Protein AF-X1A7Z3-F1 (afdb_monomer_lite)

InterPro domains:
  IPR027417 P-loop containing nucleoside triphosphate hydrolase [G3DSA:3.40.50.300] (78-144)
  IPR027417 P-loo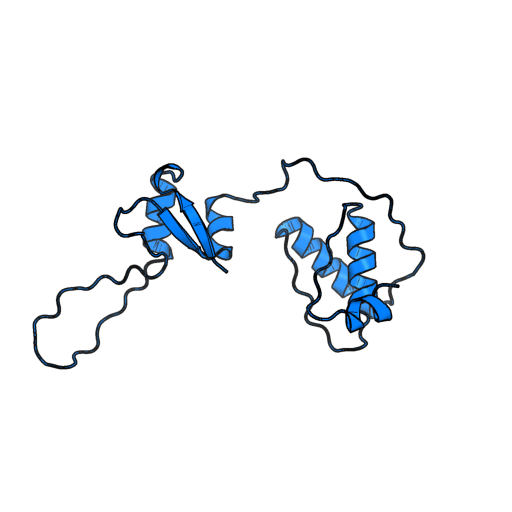p containing nucleoside triphosphate hydrolase [SSF52540] (81-143)

Foldseek 3Di:
DWDKDFPVVADPVLVVCLQPVQFDQDDDDDDDDDDDDRPRPSPQWDADPVNGITIHPPVVVCVRVNDDDPPDDFAFAQDDDPDDDDPVLVVVLVVQVVCCVVPVDDDDPDDPPPCPLSSVSVNCNVVRTDDDDDDPDPVCCVVRVD

Secondary structure (DSSP, 8-state):
-EEEEEGGGS-HHHHHHHHHHS----PPP--SSS--------TT-PBPTTS-EEEEEHHHHHHHH---STTS---B------S---HHHHHHHHHHHHHHHHHS-------TTS-HHHHHHHHHHHHTB------S-HHHHHHH--

Sequence (146 aa):
MAVRIKVKSLTEDNKTDIFEKLRDISKKGAFNGGEGKEIVLINGYTTNDSGSQVYIPLSFCKTLLGKSNDKLDHASALTEFNGNLLKRQESIVEQALEHLNNERTAVLNLRPGFGKTIMSIYISSIYKLLTLVIVHDSTLLNNGMI

pLDDT: mean 76.54, std 16.97, range [39.0, 96.5]

Radius of gyration: 22.11 Å; chains: 1; bounding box: 59×37×48 Å

Organism: NCBI:txid412755

Structure (mmCIF, N/CA/C/O backbone):
data_AF-X1A7Z3-F1
#
_entry.id   AF-X1A7Z3-F1
#
loop_
_atom_site.group_PDB
_atom_site.id
_atom_site.type_symbol
_atom_site.label_atom_id
_atom_site.label_alt_id
_atom_site.label_comp_id
_atom_site.label_asym_id
_atom_site.label_entity_id
_atom_site.label_seq_id
_atom_site.pdbx_PDB_ins_code
_atom_site.Cartn_x
_atom_site.Cartn_y
_atom_site.Cartn_z
_atom_site.occupancy
_atom_site.B_iso_or_equiv
_atom_site.auth_seq_id
_atom_site.auth_comp_id
_atom_site.auth_asym_id
_atom_site.auth_atom_id
_atom_site.pdbx_PDB_model_num
ATOM 1 N N . MET A 1 1 ? 9.294 -11.288 -7.238 1.00 60.62 1 MET A N 1
ATOM 2 C CA . MET A 1 1 ? 8.134 -11.066 -8.131 1.00 60.62 1 MET A CA 1
ATOM 3 C C . MET A 1 1 ? 8.651 -10.460 -9.431 1.00 60.62 1 MET A C 1
ATOM 5 O O . MET A 1 1 ? 9.388 -9.481 -9.361 1.00 60.62 1 MET A O 1
ATOM 9 N N . ALA A 1 2 ? 8.349 -11.066 -10.581 1.00 68.00 2 ALA A N 1
ATOM 10 C CA . ALA A 1 2 ? 8.837 -10.630 -11.893 1.00 68.00 2 ALA A CA 1
ATOM 11 C C . ALA A 1 2 ? 7.663 -10.424 -12.860 1.00 68.00 2 ALA A C 1
ATOM 13 O O . ALA A 1 2 ? 6.639 -11.097 -12.739 1.00 68.00 2 ALA A O 1
ATOM 14 N N . VAL A 1 3 ? 7.813 -9.493 -13.799 1.00 74.94 3 VAL A N 1
ATOM 15 C CA . VAL A 1 3 ? 6.810 -9.139 -14.809 1.00 74.94 3 VAL A CA 1
ATOM 16 C C . VAL A 1 3 ? 7.281 -9.623 -16.172 1.00 74.94 3 VAL A C 1
ATOM 18 O O . VAL A 1 3 ? 8.435 -9.426 -16.544 1.00 74.94 3 VAL A O 1
ATOM 21 N N . ARG A 1 4 ? 6.372 -10.241 -16.927 1.00 77.06 4 ARG A N 1
ATOM 22 C CA . ARG A 1 4 ? 6.615 -10.703 -18.296 1.00 77.06 4 ARG A CA 1
ATOM 23 C C . ARG A 1 4 ? 6.279 -9.587 -19.282 1.00 77.06 4 ARG A C 1
ATOM 25 O O . ARG A 1 4 ? 5.127 -9.167 -19.362 1.00 77.06 4 ARG A O 1
ATOM 32 N N . ILE A 1 5 ? 7.262 -9.143 -20.057 1.00 76.12 5 ILE A N 1
ATOM 33 C CA . ILE A 1 5 ? 7.124 -8.061 -21.042 1.00 76.12 5 ILE A CA 1
ATOM 34 C C . ILE A 1 5 ? 7.498 -8.591 -22.431 1.00 76.12 5 ILE A C 1
ATOM 36 O O . ILE A 1 5 ? 8.381 -9.439 -22.571 1.00 76.12 5 ILE A O 1
ATOM 40 N N . LYS A 1 6 ? 6.806 -8.128 -23.479 1.00 78.44 6 LYS A N 1
ATOM 41 C CA . LYS A 1 6 ? 7.159 -8.450 -24.871 1.00 78.44 6 LYS A CA 1
ATOM 42 C C . LYS A 1 6 ? 8.343 -7.579 -25.296 1.00 78.44 6 LYS A C 1
ATOM 44 O O . LYS A 1 6 ? 8.268 -6.364 -25.171 1.00 78.44 6 LYS A O 1
ATOM 49 N N . VAL A 1 7 ? 9.390 -8.161 -25.883 1.00 74.88 7 VAL A N 1
ATOM 50 C CA . VAL A 1 7 ? 10.576 -7.389 -26.325 1.00 74.88 7 VAL A CA 1
ATOM 51 C C . VAL A 1 7 ? 10.194 -6.278 -27.316 1.00 74.88 7 VAL A C 1
ATOM 53 O O . VAL A 1 7 ? 10.761 -5.193 -27.290 1.00 74.88 7 VAL A O 1
ATOM 56 N N . LYS A 1 8 ? 9.173 -6.521 -28.148 1.00 76.38 8 LYS A N 1
ATOM 57 C CA . LYS A 1 8 ? 8.655 -5.558 -29.134 1.00 76.38 8 LYS A CA 1
ATOM 58 C C . LYS A 1 8 ? 8.046 -4.288 -28.527 1.00 76.38 8 LYS A C 1
ATOM 60 O O . LYS A 1 8 ? 7.917 -3.308 -29.245 1.00 76.38 8 LYS A O 1
ATOM 65 N N . SER A 1 9 ? 7.623 -4.308 -27.261 1.00 77.00 9 SER A N 1
ATOM 66 C CA . SER A 1 9 ? 7.042 -3.131 -26.599 1.00 77.00 9 SER A CA 1
ATOM 67 C C . SER A 1 9 ? 8.078 -2.283 -25.857 1.00 77.00 9 SER A C 1
ATOM 69 O O . SER A 1 9 ? 7.702 -1.306 -25.219 1.00 77.00 9 SER A O 1
ATOM 71 N N . LEU A 1 10 ? 9.359 -2.666 -25.888 1.00 76.12 10 LEU A N 1
ATOM 72 C CA . LEU A 1 10 ? 10.452 -1.918 -25.271 1.00 76.12 10 LEU A CA 1
ATOM 73 C C . LEU A 1 10 ? 11.125 -1.019 -26.311 1.00 76.12 10 LEU A C 1
ATOM 75 O O . LEU A 1 10 ? 11.386 -1.458 -27.432 1.00 76.12 10 LEU A O 1
ATOM 79 N N . THR A 1 11 ? 11.435 0.215 -25.917 1.00 81.69 11 THR A N 1
ATOM 80 C CA . THR A 1 11 ? 12.303 1.116 -26.688 1.00 81.69 11 THR A CA 1
ATOM 81 C C . THR A 1 11 ? 13.748 0.610 -26.673 1.00 81.69 11 THR A C 1
ATOM 83 O O . THR A 1 11 ? 14.112 -0.211 -25.829 1.00 81.69 11 THR A O 1
ATOM 86 N N . GLU A 1 12 ? 14.584 1.087 -27.598 1.00 76.00 12 GLU A N 1
ATOM 87 C CA . GLU A 1 12 ? 16.009 0.719 -27.617 1.00 76.00 12 GLU A CA 1
ATOM 88 C C . GLU A 1 12 ? 16.734 1.180 -26.344 1.00 76.00 12 GLU A C 1
ATOM 90 O O . GLU A 1 12 ? 17.467 0.393 -25.752 1.00 76.00 12 GLU A O 1
ATOM 95 N N . ASP A 1 13 ? 16.428 2.377 -25.835 1.00 80.25 13 ASP A N 1
ATOM 96 C CA . ASP A 1 13 ? 16.979 2.877 -24.565 1.00 80.25 13 ASP A CA 1
ATOM 97 C C . ASP A 1 13 ? 16.646 1.944 -23.396 1.00 80.25 13 ASP A C 1
ATOM 99 O O . ASP A 1 13 ? 17.516 1.573 -22.611 1.00 80.25 13 ASP A O 1
ATOM 103 N N . ASN A 1 14 ? 15.396 1.478 -23.331 1.00 77.25 14 ASN A N 1
ATOM 104 C CA . ASN A 1 14 ? 14.937 0.543 -22.310 1.00 77.25 14 ASN A CA 1
ATOM 105 C C . ASN A 1 14 ? 15.683 -0.794 -22.383 1.00 77.25 14 ASN A C 1
ATOM 107 O O . ASN A 1 14 ? 15.999 -1.382 -21.349 1.00 77.25 14 ASN A O 1
ATOM 111 N N . LYS A 1 15 ? 15.967 -1.291 -23.593 1.00 75.56 15 LYS A N 1
ATOM 112 C CA . LYS A 1 15 ? 16.732 -2.533 -23.787 1.00 75.56 15 LYS A CA 1
ATOM 113 C C . LYS A 1 15 ? 18.174 -2.374 -23.315 1.00 75.56 15 LYS A C 1
ATOM 115 O O . LYS A 1 15 ? 18.669 -3.272 -22.635 1.00 75.56 15 LYS A O 1
ATOM 120 N N . THR A 1 16 ? 18.809 -1.247 -23.631 1.00 76.44 16 THR A N 1
ATOM 121 C CA . THR A 1 16 ? 20.165 -0.917 -23.171 1.00 76.44 16 THR A CA 1
ATOM 122 C C . THR A 1 16 ? 20.216 -0.837 -21.649 1.00 76.44 16 THR A C 1
ATOM 124 O O . THR A 1 16 ? 21.032 -1.512 -21.030 1.00 76.44 16 THR A O 1
ATOM 127 N N . ASP A 1 17 ? 19.268 -0.132 -21.031 1.00 78.75 17 ASP A N 1
ATOM 128 C CA . ASP A 1 17 ? 19.187 0.011 -19.575 1.00 78.75 17 ASP A CA 1
ATOM 129 C C . ASP A 1 17 ? 18.991 -1.334 -18.860 1.00 78.75 17 ASP A C 1
ATOM 131 O O . ASP A 1 17 ? 19.634 -1.610 -17.844 1.00 78.75 17 ASP A O 1
ATOM 135 N N . ILE A 1 18 ? 18.121 -2.198 -19.398 1.00 76.25 18 ILE A N 1
ATOM 136 C CA . ILE A 1 18 ? 17.939 -3.572 -18.907 1.00 76.25 18 ILE A CA 1
ATOM 137 C C . ILE A 1 18 ? 19.249 -4.350 -19.014 1.00 76.25 18 ILE A C 1
ATOM 139 O O . ILE A 1 18 ? 19.634 -5.036 -18.067 1.00 76.25 18 ILE A O 1
ATOM 143 N N . PHE A 1 19 ? 19.922 -4.256 -20.159 1.00 72.12 19 PHE A N 1
ATOM 144 C CA . PHE A 1 19 ? 21.153 -4.990 -20.407 1.00 72.12 19 PHE A CA 1
ATOM 145 C C . PHE A 1 19 ? 22.301 -4.518 -19.513 1.00 72.12 19 PHE A C 1
ATOM 147 O O . PHE A 1 19 ? 23.065 -5.345 -19.035 1.00 72.12 19 PHE A O 1
ATOM 154 N N . GLU A 1 20 ? 22.431 -3.224 -19.247 1.00 76.19 20 GLU A N 1
ATOM 155 C CA . GLU A 1 20 ? 23.520 -2.703 -18.419 1.00 76.19 20 GLU A CA 1
ATOM 156 C C . GLU A 1 20 ? 23.275 -2.924 -16.926 1.00 76.19 20 GLU A C 1
ATOM 158 O O . GLU A 1 20 ? 24.181 -3.342 -16.205 1.00 76.19 20 GLU A O 1
ATOM 163 N N . LYS A 1 21 ? 22.049 -2.674 -16.451 1.00 75.06 21 LYS A N 1
ATOM 164 C CA . LYS A 1 21 ? 21.746 -2.642 -15.009 1.00 75.06 21 LYS A CA 1
ATOM 165 C C . LYS A 1 21 ? 21.343 -3.996 -14.435 1.00 75.06 21 LYS A C 1
ATOM 167 O O . LYS A 1 21 ? 21.487 -4.201 -13.233 1.00 75.06 21 LYS A O 1
ATOM 172 N N . LEU A 1 22 ? 20.817 -4.907 -15.258 1.00 71.75 22 LEU A N 1
ATOM 173 C CA . LEU A 1 22 ? 20.411 -6.250 -14.822 1.00 71.75 22 LEU A CA 1
ATOM 174 C C . LEU A 1 22 ? 21.347 -7.361 -15.315 1.00 71.75 22 LEU A C 1
ATOM 176 O O . LEU A 1 22 ? 21.025 -8.543 -15.179 1.00 71.75 22 LEU A O 1
ATOM 180 N N . ARG A 1 23 ? 22.500 -7.011 -15.892 1.00 65.44 23 ARG A N 1
ATOM 181 C CA . ARG A 1 23 ? 23.528 -7.994 -16.224 1.00 65.44 23 ARG A CA 1
ATOM 182 C C . ARG A 1 23 ? 24.289 -8.378 -14.968 1.00 65.44 23 ARG A C 1
ATOM 184 O O . ARG A 1 23 ? 25.059 -7.593 -14.427 1.00 65.44 23 ARG A O 1
ATOM 191 N N . ASP A 1 24 ? 24.111 -9.625 -14.562 1.00 57.66 24 ASP A N 1
ATOM 192 C CA . ASP A 1 24 ? 24.996 -10.258 -13.600 1.00 57.66 24 ASP A CA 1
ATOM 193 C C . ASP A 1 24 ? 26.199 -10.844 -14.354 1.00 57.66 24 ASP A C 1
ATOM 195 O O . ASP A 1 24 ? 26.046 -11.666 -15.262 1.00 57.66 24 ASP A O 1
ATOM 199 N N . ILE A 1 25 ? 27.411 -10.387 -14.041 1.00 52.22 25 ILE A N 1
ATOM 200 C CA . ILE A 1 25 ? 28.632 -10.948 -14.632 1.00 52.22 25 ILE A CA 1
ATOM 201 C C . ILE A 1 25 ? 29.119 -12.050 -13.695 1.00 52.22 25 ILE A C 1
ATOM 203 O O . ILE A 1 25 ? 29.997 -11.831 -12.859 1.00 52.22 25 ILE A O 1
ATOM 207 N N . SER A 1 26 ? 28.582 -13.264 -13.836 1.00 49.69 26 SER A N 1
ATOM 208 C CA . SER A 1 26 ? 29.181 -14.413 -13.153 1.00 49.69 26 SER A CA 1
ATOM 209 C C . SER A 1 26 ? 30.490 -14.785 -13.858 1.00 49.69 26 SER A C 1
ATOM 211 O O . SER A 1 26 ? 30.479 -15.255 -14.999 1.00 49.69 26 SER A O 1
ATOM 213 N N . LYS A 1 27 ? 31.634 -14.618 -13.190 1.00 45.06 27 LYS A N 1
ATOM 214 C CA . LYS A 1 27 ? 32.869 -15.296 -13.605 1.00 45.06 27 LYS A CA 1
ATOM 215 C C . LYS A 1 27 ? 32.755 -16.754 -13.164 1.00 45.06 27 LYS A C 1
ATOM 217 O O . LYS A 1 27 ? 32.636 -17.019 -11.970 1.00 45.06 27 LYS A O 1
ATOM 222 N N . LYS A 1 28 ? 32.810 -17.708 -14.100 1.00 45.72 28 LYS A N 1
ATOM 223 C CA . LYS A 1 28 ? 33.024 -19.115 -13.731 1.00 45.72 28 LYS A CA 1
ATOM 224 C C . LYS A 1 28 ? 34.341 -19.208 -12.957 1.00 45.72 28 LYS A C 1
ATOM 226 O O . LYS A 1 28 ? 35.391 -18.857 -13.489 1.00 45.72 28 LYS A O 1
ATOM 231 N N . GLY A 1 29 ? 34.287 -19.704 -11.723 1.00 46.94 29 GLY A N 1
ATOM 232 C CA . GLY A 1 29 ? 35.469 -20.272 -11.084 1.00 46.94 29 GLY A CA 1
ATOM 233 C C . GLY A 1 29 ? 35.979 -21.428 -11.945 1.00 46.94 29 GLY A C 1
ATOM 234 O O . GLY A 1 29 ? 35.184 -22.234 -12.435 1.00 46.94 29 GLY A O 1
ATOM 235 N N . ALA A 1 30 ? 37.289 -21.475 -12.173 1.00 45.12 30 ALA A N 1
ATOM 236 C CA . ALA A 1 30 ? 37.942 -22.526 -12.936 1.00 45.12 30 ALA A CA 1
ATOM 237 C C . ALA A 1 30 ? 37.810 -23.870 -12.205 1.00 45.12 30 ALA A C 1
ATOM 239 O O . ALA A 1 30 ? 38.651 -24.225 -11.387 1.00 45.12 30 ALA A O 1
ATOM 240 N N . PHE A 1 31 ? 36.761 -24.632 -12.503 1.00 46.28 31 PHE A N 1
ATOM 241 C CA . PHE A 1 31 ? 36.775 -26.071 -12.280 1.00 46.28 31 PHE A CA 1
ATOM 242 C C . PHE A 1 31 ? 37.000 -26.756 -13.627 1.00 46.28 31 PHE A C 1
ATOM 244 O O . PHE A 1 31 ? 36.154 -26.708 -14.518 1.00 46.28 31 PHE A O 1
ATOM 251 N N . ASN A 1 32 ? 38.184 -27.364 -13.731 1.00 45.03 32 ASN A N 1
ATOM 252 C CA . ASN A 1 32 ? 38.702 -28.204 -14.812 1.00 45.03 32 ASN A CA 1
ATOM 253 C C . ASN A 1 32 ? 39.024 -27.505 -16.144 1.00 45.03 32 ASN A C 1
ATOM 255 O O . ASN A 1 32 ? 38.366 -27.749 -17.147 1.00 45.03 32 ASN A O 1
ATOM 259 N N . GLY A 1 33 ? 40.094 -26.697 -16.147 1.00 48.44 33 GLY A N 1
ATOM 260 C CA . GLY A 1 33 ? 41.173 -26.727 -17.158 1.00 48.44 33 GLY A CA 1
ATOM 261 C C . GLY A 1 33 ? 40.869 -26.585 -18.659 1.00 48.44 33 GLY A C 1
ATOM 262 O O . GLY A 1 33 ? 41.791 -26.732 -19.451 1.00 48.44 33 GLY A O 1
ATOM 263 N N . GLY A 1 34 ? 39.635 -26.318 -19.075 1.00 48.59 34 GLY A N 1
ATOM 264 C CA . GLY A 1 34 ? 39.282 -26.009 -20.460 1.00 48.59 34 GLY A CA 1
ATOM 265 C C . GLY A 1 34 ? 39.089 -24.510 -20.661 1.00 48.59 34 GLY A C 1
ATOM 266 O O . GLY A 1 34 ? 38.660 -23.819 -19.734 1.00 48.59 34 GLY A O 1
ATOM 267 N N . GLU A 1 35 ? 39.365 -24.011 -21.871 1.00 48.59 35 GLU A N 1
ATOM 268 C CA . GLU A 1 35 ? 38.952 -22.667 -22.289 1.00 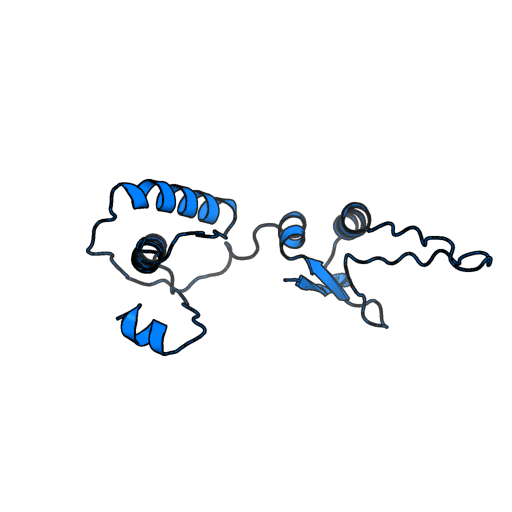48.59 35 GLU A CA 1
ATOM 269 C C . GLU A 1 35 ? 37.442 -22.534 -22.073 1.00 48.59 35 GLU A C 1
ATOM 271 O O . GLU A 1 35 ? 36.615 -23.117 -22.781 1.00 48.59 35 GLU A O 1
ATOM 276 N N . GLY A 1 36 ? 37.070 -21.826 -21.010 1.00 46.06 36 GLY A N 1
ATOM 277 C CA . GLY A 1 36 ? 35.678 -21.600 -20.687 1.00 46.06 36 GLY A CA 1
ATOM 278 C C . GLY A 1 36 ? 35.067 -20.753 -21.789 1.00 46.06 36 GLY A C 1
ATOM 279 O O . GLY A 1 36 ? 35.372 -19.569 -21.879 1.00 46.06 36 GLY A O 1
ATOM 280 N N . LYS A 1 37 ? 34.170 -21.328 -22.602 1.00 41.72 37 LYS A N 1
ATOM 281 C CA . LYS A 1 37 ? 33.215 -20.513 -23.362 1.00 41.72 37 LYS A CA 1
ATOM 282 C C . LYS A 1 37 ? 32.582 -19.532 -22.380 1.00 41.72 37 LYS A C 1
ATOM 284 O O . LYS A 1 37 ? 32.063 -19.963 -21.345 1.00 41.72 37 LYS A O 1
ATOM 289 N N . GLU A 1 38 ? 32.657 -18.242 -22.689 1.00 39.00 38 GLU A N 1
ATOM 290 C CA . GLU A 1 38 ? 31.997 -17.191 -21.927 1.00 39.00 38 GLU A CA 1
ATOM 291 C C . GLU A 1 38 ? 30.487 -17.441 -22.008 1.00 39.00 38 GLU A C 1
ATOM 293 O O . GLU A 1 38 ? 29.810 -17.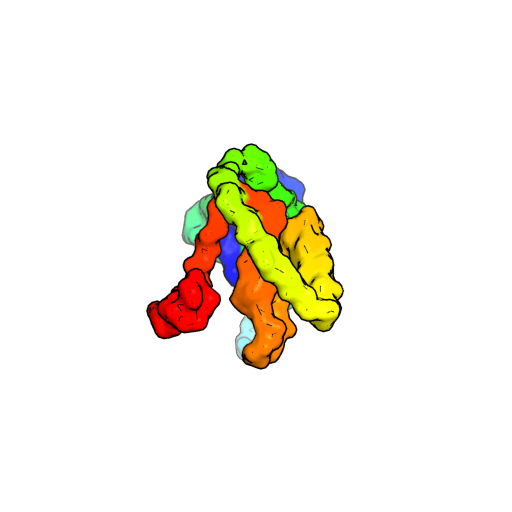068 -22.963 1.00 39.00 38 GLU A O 1
ATOM 298 N N . ILE A 1 39 ? 29.949 -18.170 -21.032 1.00 40.09 39 ILE A N 1
ATOM 299 C CA . ILE A 1 39 ? 28.507 -18.286 -20.868 1.00 40.09 39 ILE A CA 1
ATOM 300 C C . ILE A 1 39 ? 28.100 -17.005 -20.154 1.00 40.09 39 ILE A C 1
ATOM 302 O O . ILE A 1 39 ? 28.159 -16.922 -18.928 1.00 40.09 39 ILE A O 1
ATOM 306 N N . VAL A 1 40 ? 27.730 -15.993 -20.936 1.00 40.66 40 VAL A N 1
ATOM 307 C CA . VAL A 1 40 ? 27.066 -14.798 -20.419 1.00 40.66 40 VAL A CA 1
ATOM 308 C C . VAL A 1 40 ? 25.682 -15.236 -19.943 1.00 40.66 40 VAL A C 1
ATOM 310 O O . VAL A 1 40 ? 24.722 -15.285 -20.707 1.00 40.66 40 VAL A O 1
ATOM 313 N N . LEU A 1 41 ? 25.590 -15.628 -18.675 1.00 39.38 41 LEU A N 1
ATOM 314 C CA . LEU A 1 41 ? 24.317 -15.803 -17.991 1.00 39.38 41 LEU A CA 1
ATOM 315 C C . LEU A 1 41 ? 23.709 -14.413 -17.807 1.00 39.38 41 LEU A C 1
ATOM 317 O O . LEU A 1 41 ? 24.031 -13.704 -16.861 1.00 39.38 41 LEU A O 1
ATOM 321 N N . ILE A 1 42 ? 22.834 -14.012 -18.728 1.00 45.53 42 ILE A N 1
ATOM 322 C CA . ILE A 1 42 ? 22.035 -12.791 -18.590 1.00 45.53 42 ILE A CA 1
ATOM 323 C C . ILE A 1 42 ? 20.922 -13.063 -17.567 1.00 45.53 42 ILE A C 1
ATOM 325 O O . ILE A 1 42 ? 19.747 -13.146 -17.909 1.00 45.53 42 ILE A O 1
ATOM 329 N N . ASN A 1 43 ? 21.261 -13.251 -16.294 1.00 50.56 43 ASN A N 1
ATOM 330 C CA . ASN A 1 43 ? 20.254 -13.483 -15.258 1.00 50.56 43 ASN A CA 1
ATOM 331 C C . ASN A 1 43 ? 19.788 -12.173 -14.621 1.00 50.56 43 ASN A C 1
ATOM 333 O O . ASN A 1 43 ? 19.953 -11.920 -13.434 1.00 50.56 43 ASN A O 1
ATOM 337 N N . GLY A 1 44 ? 19.116 -11.390 -15.461 1.00 49.94 44 GLY A N 1
ATOM 338 C CA . GLY A 1 44 ? 18.087 -10.429 -15.075 1.00 49.94 44 GLY A CA 1
ATOM 339 C C . GLY A 1 44 ? 16.735 -10.719 -15.733 1.00 49.94 44 GLY A C 1
ATOM 340 O O . GLY A 1 44 ? 15.727 -10.163 -15.305 1.00 49.94 44 GLY A O 1
ATOM 341 N N . TYR A 1 45 ? 16.723 -11.581 -16.763 1.00 52.47 45 TYR A N 1
ATOM 342 C CA . TYR A 1 45 ? 15.544 -12.023 -17.496 1.00 52.47 45 TYR A CA 1
ATOM 343 C C . TYR A 1 45 ? 15.800 -13.327 -18.258 1.00 52.47 45 TYR A C 1
ATOM 345 O O . TYR A 1 45 ? 16.818 -13.481 -18.918 1.00 52.47 45 TYR A O 1
ATOM 353 N N . THR A 1 46 ? 14.844 -14.259 -18.234 1.00 51.38 46 THR A N 1
ATOM 354 C CA . THR A 1 46 ? 14.834 -15.364 -19.206 1.00 51.38 46 THR A CA 1
ATOM 355 C C . THR A 1 46 ? 14.175 -14.877 -20.494 1.00 51.38 46 THR A C 1
ATOM 357 O O . THR A 1 46 ? 13.151 -14.190 -20.449 1.00 51.38 46 THR A O 1
ATOM 360 N N . THR A 1 47 ? 14.771 -15.198 -21.640 1.00 51.50 47 THR A N 1
ATOM 361 C CA . THR A 1 47 ? 14.045 -15.183 -22.908 1.00 51.50 47 THR A CA 1
ATOM 362 C C . THR A 1 47 ? 13.512 -16.585 -23.152 1.00 51.50 47 THR A C 1
ATOM 364 O O . THR A 1 47 ? 14.189 -17.572 -22.882 1.00 51.50 47 THR A O 1
ATOM 367 N N . ASN A 1 48 ? 12.267 -16.692 -23.610 1.00 52.28 48 ASN A N 1
ATOM 368 C CA . ASN A 1 48 ? 11.787 -17.951 -24.174 1.00 52.28 48 ASN A CA 1
ATOM 369 C C . ASN A 1 48 ? 12.651 -18.324 -25.391 1.00 52.28 48 ASN A C 1
ATOM 371 O O . ASN A 1 48 ? 13.219 -17.425 -26.004 1.00 52.28 48 ASN A O 1
ATOM 375 N N . ASP A 1 49 ? 12.708 -19.603 -25.777 1.00 50.62 49 ASP A N 1
ATOM 376 C CA . ASP A 1 49 ? 13.585 -20.129 -26.849 1.00 50.62 49 ASP A CA 1
ATOM 377 C C . ASP A 1 49 ? 13.495 -19.373 -28.198 1.00 50.62 49 ASP A C 1
ATOM 379 O O . ASP A 1 49 ? 14.352 -19.511 -29.064 1.00 50.62 49 ASP A O 1
ATOM 383 N N . SER A 1 50 ? 12.465 -18.537 -28.384 1.00 53.88 50 SER A N 1
ATOM 384 C CA . SER A 1 50 ? 12.248 -17.667 -29.550 1.00 53.88 50 SER A CA 1
ATOM 385 C C . SER A 1 50 ? 12.578 -16.172 -29.339 1.00 53.88 50 SER A C 1
ATOM 387 O O . SER A 1 50 ? 12.240 -15.360 -30.198 1.00 53.88 50 SER A O 1
ATOM 389 N N . GLY A 1 51 ? 13.146 -15.757 -28.200 1.00 60.56 51 GLY A N 1
ATOM 390 C CA . GLY A 1 51 ? 13.569 -14.369 -27.934 1.00 60.56 51 GLY A CA 1
ATOM 391 C C . GLY A 1 51 ? 12.440 -13.331 -27.822 1.00 60.56 51 GLY A C 1
ATOM 392 O O . GLY A 1 51 ? 12.681 -12.129 -27.904 1.00 60.56 51 GLY A O 1
ATOM 393 N N . SER A 1 52 ? 11.183 -13.760 -27.687 1.00 66.44 52 SER A N 1
ATOM 394 C CA . SER A 1 52 ? 10.021 -12.871 -27.862 1.00 66.44 52 SER A CA 1
ATOM 395 C C . SER A 1 52 ? 9.616 -12.100 -26.601 1.00 66.44 52 SER A C 1
ATOM 397 O O . SER A 1 52 ? 8.911 -11.085 -26.691 1.00 66.44 52 SER A O 1
ATOM 399 N N . GLN A 1 53 ? 10.029 -12.570 -25.423 1.00 70.00 53 GLN A N 1
ATOM 400 C CA . GLN A 1 53 ? 9.631 -12.026 -24.126 1.00 70.00 53 GLN A CA 1
ATOM 401 C C . GLN A 1 53 ? 10.771 -12.044 -23.118 1.00 70.00 53 GLN A C 1
ATOM 403 O O . GLN A 1 53 ? 11.712 -12.815 -23.249 1.00 70.00 53 GLN A O 1
ATOM 408 N N . VAL A 1 54 ? 10.640 -11.194 -22.107 1.00 74.62 54 VAL A N 1
ATOM 409 C CA . VAL A 1 54 ? 11.639 -10.922 -21.075 1.00 74.62 54 VAL A CA 1
ATOM 410 C C . VAL A 1 54 ? 10.930 -10.851 -19.721 1.00 74.62 54 VAL A C 1
ATOM 412 O O . VAL A 1 54 ? 9.848 -10.271 -19.611 1.00 74.62 54 VAL A O 1
ATOM 415 N N . TYR A 1 55 ? 11.519 -11.473 -18.699 1.00 75.19 55 TYR A N 1
ATOM 416 C CA . TYR A 1 55 ? 11.032 -11.430 -17.318 1.00 75.19 55 TYR A CA 1
ATOM 417 C C . TYR A 1 55 ? 11.868 -10.462 -16.496 1.00 75.19 55 TYR A C 1
ATOM 419 O O . TYR A 1 55 ? 13.016 -10.757 -16.215 1.00 75.19 55 TYR A O 1
ATOM 427 N N . ILE A 1 56 ? 11.297 -9.338 -16.079 1.00 76.44 56 ILE A N 1
ATOM 428 C CA . ILE A 1 56 ? 12.029 -8.285 -15.364 1.00 76.44 56 ILE A CA 1
ATOM 429 C C . ILE A 1 56 ? 11.557 -8.232 -13.907 1.00 76.44 56 ILE A C 1
ATOM 431 O O . ILE A 1 56 ? 10.347 -8.323 -13.667 1.00 76.44 56 ILE A O 1
ATOM 435 N N . PRO A 1 57 ? 12.449 -8.062 -12.913 1.00 77.50 57 PRO A N 1
ATOM 436 C CA . PRO A 1 57 ? 12.043 -7.779 -11.541 1.00 77.50 57 PRO A CA 1
ATOM 437 C C . PRO A 1 57 ? 11.075 -6.592 -11.471 1.00 77.50 57 PRO A C 1
ATOM 439 O O . PRO A 1 57 ? 11.327 -5.537 -12.052 1.00 77.50 57 PRO A O 1
ATOM 442 N N . LEU A 1 58 ? 9.976 -6.744 -10.725 1.00 75.38 58 LEU A N 1
ATOM 443 C CA . LEU A 1 58 ? 8.932 -5.713 -10.628 1.00 75.38 58 LEU A CA 1
ATOM 444 C C . LEU A 1 58 ? 9.485 -4.345 -10.189 1.00 75.38 58 LEU A C 1
ATOM 446 O O . LEU A 1 58 ? 9.052 -3.316 -10.700 1.00 75.38 58 LEU A O 1
ATOM 450 N N . SER A 1 59 ? 10.452 -4.338 -9.269 1.00 75.19 59 SER A N 1
ATOM 451 C CA . SER A 1 59 ? 11.115 -3.122 -8.788 1.00 75.19 59 SER A CA 1
ATOM 452 C C . SER A 1 59 ? 11.792 -2.341 -9.915 1.00 75.19 59 SER A C 1
ATOM 454 O O . SER A 1 59 ? 11.705 -1.119 -9.947 1.00 75.19 59 SER A O 1
ATOM 456 N N . PHE A 1 60 ? 12.413 -3.037 -10.867 1.00 79.44 60 PHE A N 1
ATOM 457 C CA . PHE A 1 60 ? 13.105 -2.422 -11.996 1.00 79.44 60 PHE A CA 1
ATOM 458 C C . PHE A 1 60 ? 12.133 -1.951 -13.086 1.00 79.44 60 PHE A C 1
ATOM 460 O O . PHE A 1 60 ? 12.333 -0.894 -13.683 1.00 79.44 60 PHE A O 1
ATOM 467 N N . CYS A 1 61 ? 11.020 -2.669 -13.290 1.00 77.25 61 CYS A N 1
ATOM 468 C CA . CYS A 1 61 ? 9.955 -2.239 -14.205 1.00 77.25 61 CYS A CA 1
ATOM 469 C C . CYS A 1 61 ? 9.423 -0.841 -13.881 1.00 77.25 61 CYS A C 1
ATOM 471 O O . CYS A 1 61 ? 9.060 -0.109 -14.797 1.00 77.25 61 CYS A O 1
ATOM 473 N N . LYS A 1 62 ? 9.383 -0.458 -12.601 1.00 75.62 62 LYS A N 1
ATOM 474 C CA . LYS A 1 62 ? 8.937 0.875 -12.188 1.00 75.62 62 LYS A CA 1
ATOM 475 C C . LYS A 1 62 ? 9.851 1.982 -12.719 1.00 75.62 62 LYS A C 1
ATOM 477 O O . LYS A 1 62 ? 9.353 3.016 -13.154 1.00 75.62 62 LYS A O 1
ATOM 482 N N . THR A 1 63 ? 11.163 1.760 -12.709 1.00 76.88 63 THR A N 1
ATOM 483 C CA . THR A 1 63 ? 12.144 2.706 -13.261 1.00 76.88 63 THR A CA 1
ATOM 484 C C . THR A 1 63 ? 11.995 2.840 -14.776 1.00 76.88 63 THR A C 1
ATOM 486 O O . THR A 1 63 ? 12.140 3.930 -15.312 1.00 76.88 63 THR A O 1
ATOM 489 N N . LEU A 1 64 ? 11.652 1.741 -15.452 1.00 76.44 64 LEU A N 1
ATOM 490 C CA . LEU A 1 64 ? 11.533 1.656 -16.909 1.00 76.44 64 LEU A CA 1
ATOM 491 C C . LEU A 1 64 ? 10.217 2.178 -17.489 1.00 76.44 64 LEU A C 1
ATOM 493 O O . LEU A 1 64 ? 10.203 2.833 -18.525 1.00 76.44 64 LEU A O 1
ATOM 497 N N . LEU A 1 65 ? 9.098 1.813 -16.868 1.00 75.25 65 LEU A N 1
ATOM 498 C CA . LEU A 1 65 ? 7.750 2.038 -17.399 1.00 75.25 65 LEU A CA 1
ATOM 499 C C . LEU A 1 65 ? 6.995 3.127 -16.624 1.00 75.25 65 LEU A C 1
ATOM 501 O O . LEU A 1 65 ? 5.886 3.501 -17.005 1.00 75.25 65 LEU A O 1
ATOM 505 N N . GLY A 1 66 ? 7.581 3.641 -15.539 1.00 73.31 66 GLY A N 1
ATOM 506 C CA . GLY A 1 66 ? 6.940 4.601 -14.650 1.00 73.31 66 GLY A CA 1
ATOM 507 C C . GLY A 1 66 ? 5.818 3.988 -13.802 1.00 73.31 66 GLY A C 1
ATOM 508 O O . GLY A 1 66 ? 5.706 2.772 -13.629 1.00 73.31 66 GLY A O 1
ATOM 509 N N . LYS A 1 67 ? 4.976 4.851 -13.221 1.00 67.06 67 LYS A N 1
ATOM 510 C CA . LYS A 1 67 ? 3.839 4.444 -12.376 1.00 67.06 67 LYS A CA 1
ATOM 511 C C . LYS A 1 67 ? 2.677 3.986 -13.261 1.00 67.06 67 LYS A C 1
ATOM 513 O O . LYS A 1 67 ? 2.069 4.791 -13.959 1.00 67.06 67 LYS A O 1
ATOM 518 N N . SER A 1 68 ? 2.376 2.689 -13.238 1.00 65.00 68 SER A N 1
ATOM 519 C CA . SER A 1 68 ? 1.570 2.053 -14.290 1.00 65.00 68 SER A CA 1
ATOM 520 C C . SER A 1 68 ? 0.044 2.193 -14.157 1.00 65.00 68 SER A C 1
ATOM 522 O O . SER A 1 68 ? -0.642 1.924 -15.137 1.00 65.00 68 SER A O 1
ATOM 524 N N . ASN A 1 69 ? -0.516 2.600 -13.009 1.00 71.19 69 ASN A N 1
ATOM 525 C CA . ASN A 1 69 ? -1.962 2.432 -12.758 1.00 71.19 69 ASN A CA 1
ATOM 526 C C . ASN A 1 69 ? -2.740 3.719 -12.436 1.00 71.19 69 ASN A C 1
ATOM 528 O O . ASN A 1 69 ? -3.958 3.665 -12.306 1.00 71.19 69 ASN A O 1
ATOM 532 N N . ASP A 1 70 ? -2.085 4.877 -12.355 1.00 72.31 70 ASP A N 1
ATOM 533 C CA . ASP A 1 70 ? -2.739 6.134 -11.938 1.00 72.31 70 ASP A CA 1
ATOM 534 C C . ASP A 1 70 ? -3.729 6.678 -12.975 1.00 72.31 70 ASP A C 1
ATOM 536 O O . ASP A 1 70 ? -4.592 7.482 -12.651 1.00 72.31 70 ASP A O 1
ATOM 540 N N . LYS A 1 71 ? -3.575 6.263 -14.237 1.00 73.56 71 LYS A N 1
ATOM 541 C CA . LYS A 1 71 ? -4.398 6.717 -15.367 1.00 73.56 71 LYS A CA 1
ATOM 542 C C . LYS A 1 71 ? -5.616 5.830 -15.623 1.00 73.56 71 LYS A C 1
ATOM 544 O O . LYS A 1 71 ? -6.406 6.140 -16.508 1.00 73.56 71 LYS A O 1
ATOM 549 N N . LEU A 1 72 ? -5.710 4.697 -14.928 1.00 81.56 72 LEU A N 1
ATOM 550 C CA . LEU A 1 72 ? -6.853 3.801 -15.042 1.00 81.56 72 LEU A CA 1
ATOM 551 C C . LEU A 1 72 ? -7.996 4.335 -14.186 1.00 81.56 72 LEU A C 1
ATOM 553 O O . LEU A 1 72 ? -7.758 4.928 -13.137 1.00 81.56 72 LEU A O 1
ATOM 557 N N . ASP A 1 73 ? -9.222 4.112 -14.646 1.00 86.50 73 ASP A N 1
ATOM 558 C CA . ASP A 1 73 ? -10.396 4.376 -13.828 1.00 86.50 73 ASP A CA 1
ATOM 559 C C . ASP A 1 73 ? -10.500 3.305 -12.737 1.00 86.50 73 ASP A C 1
ATOM 561 O O . ASP A 1 73 ? -10.328 2.110 -13.004 1.00 86.50 73 ASP A O 1
ATOM 565 N N . HIS A 1 74 ? -10.747 3.739 -11.504 1.00 86.75 74 HIS A N 1
ATOM 566 C CA . HIS A 1 74 ? -10.814 2.864 -10.337 1.00 86.75 74 HIS A CA 1
ATOM 567 C C . HIS A 1 74 ? -12.189 2.990 -9.704 1.00 86.75 74 HIS A C 1
ATOM 569 O O . HIS A 1 74 ? -12.667 4.094 -9.450 1.00 86.75 74 HIS A O 1
ATOM 575 N N . ALA A 1 75 ? -12.811 1.852 -9.398 1.00 88.81 75 ALA A N 1
ATOM 576 C CA . ALA A 1 75 ? -14.085 1.848 -8.698 1.00 88.81 75 ALA A CA 1
ATOM 577 C C . ALA A 1 75 ? -13.939 2.536 -7.332 1.00 88.81 75 ALA A C 1
ATOM 579 O O . ALA A 1 75 ? -13.067 2.183 -6.532 1.00 88.81 75 ALA A O 1
ATOM 580 N N . SER A 1 76 ? -14.808 3.506 -7.064 1.00 87.06 76 SER A N 1
ATOM 581 C CA . SER A 1 76 ? -14.865 4.186 -5.778 1.00 87.06 76 SER A CA 1
ATOM 582 C C . SER A 1 76 ? -15.693 3.390 -4.771 1.00 87.06 76 SER A C 1
ATOM 584 O O . SER A 1 76 ? -16.610 2.644 -5.121 1.00 87.06 76 SER A O 1
ATOM 586 N N . ALA A 1 77 ? -15.356 3.547 -3.496 1.00 87.62 77 ALA A N 1
ATOM 587 C CA . ALA A 1 77 ? -16.090 2.991 -2.373 1.00 87.62 77 ALA A CA 1
ATOM 588 C C . ALA A 1 77 ? -16.398 4.111 -1.375 1.00 87.62 77 ALA A C 1
ATOM 590 O O . ALA A 1 77 ? -15.511 4.847 -0.943 1.00 87.62 77 ALA A O 1
ATOM 591 N N . LEU A 1 78 ? -17.668 4.233 -0.991 1.00 82.00 78 LEU A N 1
ATOM 592 C CA . LEU A 1 78 ? -18.109 5.142 0.066 1.00 82.00 78 LEU A CA 1
ATOM 593 C C . LEU A 1 78 ? -17.947 4.449 1.420 1.00 82.00 78 LEU A C 1
ATOM 595 O O . LEU A 1 78 ? -18.908 3.959 2.005 1.00 82.00 78 LEU A O 1
ATOM 599 N N . THR A 1 79 ? -16.707 4.363 1.889 1.00 83.75 79 THR A N 1
ATOM 600 C CA . THR A 1 79 ? -16.377 3.825 3.214 1.00 83.75 79 THR A CA 1
ATOM 601 C C . THR A 1 79 ? -15.868 4.936 4.117 1.00 83.75 79 THR A C 1
ATOM 603 O O . THR A 1 79 ? -14.875 5.587 3.794 1.00 83.75 79 THR A O 1
ATOM 606 N N . GLU A 1 80 ? -16.529 5.122 5.258 1.00 88.88 80 GLU A N 1
ATOM 607 C CA . GLU A 1 80 ? -16.120 6.059 6.304 1.00 88.88 80 GLU A CA 1
ATOM 608 C C . GLU A 1 80 ? -15.535 5.301 7.493 1.00 88.88 80 GLU A C 1
ATOM 610 O O . GLU A 1 80 ? -16.047 4.258 7.908 1.00 88.88 80 GLU A O 1
ATOM 615 N N . PHE A 1 81 ? -14.447 5.826 8.049 1.00 92.50 81 PHE A N 1
ATOM 616 C CA . PHE A 1 81 ? -13.854 5.287 9.261 1.00 92.50 81 PHE A CA 1
ATOM 617 C C . PHE A 1 81 ? -14.382 6.043 10.478 1.00 92.50 81 PHE A C 1
ATOM 619 O O . PHE A 1 81 ? -14.031 7.196 10.703 1.00 92.50 81 PHE A O 1
ATOM 626 N N . ASN A 1 82 ? -15.200 5.367 11.283 1.00 91.19 82 ASN A N 1
ATOM 627 C CA . ASN A 1 82 ? -15.868 5.953 12.453 1.00 91.19 82 ASN A CA 1
ATOM 628 C C . ASN A 1 82 ? -15.052 5.852 13.756 1.00 91.19 82 ASN A C 1
ATOM 630 O O . ASN A 1 82 ? -15.579 6.076 14.845 1.00 91.19 82 ASN A O 1
ATOM 634 N N . GLY A 1 83 ? -13.779 5.468 13.667 1.00 89.62 83 GLY A N 1
ATOM 635 C CA . GLY A 1 83 ? -12.876 5.342 14.808 1.00 89.62 83 GLY A CA 1
ATOM 636 C C . GLY A 1 83 ? -11.810 6.432 14.839 1.00 89.62 83 GLY A C 1
ATOM 637 O O . GLY A 1 83 ? -11.719 7.274 13.952 1.00 89.62 83 GLY A O 1
ATOM 638 N N . ASN A 1 84 ? -10.930 6.349 15.835 1.00 93.81 84 ASN A N 1
ATOM 639 C CA . ASN A 1 84 ? -9.698 7.130 15.877 1.00 93.81 84 ASN A CA 1
ATOM 640 C C . ASN A 1 84 ? -8.499 6.188 15.949 1.00 93.81 84 ASN A C 1
ATOM 642 O O . ASN A 1 84 ? -8.548 5.153 16.620 1.00 93.81 84 ASN A O 1
ATOM 646 N N . LEU A 1 85 ? -7.417 6.559 15.270 1.00 95.69 85 LEU A N 1
ATOM 647 C CA . LEU A 1 85 ? -6.138 5.894 15.464 1.00 95.69 85 LEU A CA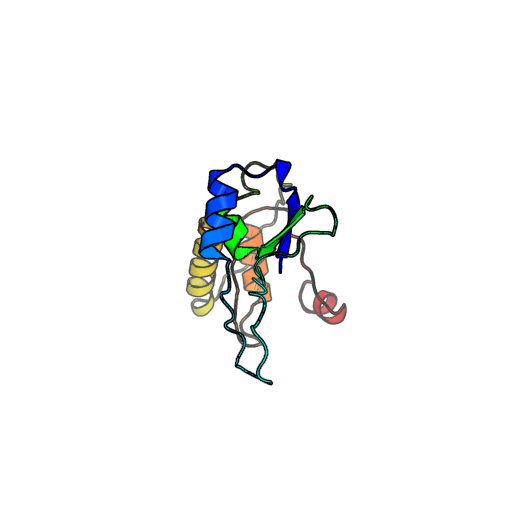 1
ATOM 648 C C . LEU A 1 85 ? -5.584 6.234 16.849 1.00 95.69 85 LEU A C 1
ATOM 650 O O . LEU A 1 85 ? -5.846 7.287 17.425 1.00 95.69 85 LEU A O 1
ATOM 654 N N . LEU A 1 86 ? -4.786 5.326 17.397 1.00 95.62 86 LEU A N 1
ATOM 655 C CA . LEU A 1 86 ? -3.982 5.630 18.573 1.00 95.62 86 LEU A CA 1
ATOM 656 C C . LEU A 1 86 ? -2.795 6.494 18.141 1.00 95.62 86 LEU A C 1
ATOM 658 O O . LEU A 1 86 ? -2.218 6.238 17.089 1.00 95.62 86 LEU A O 1
ATOM 662 N N . LYS A 1 87 ? -2.325 7.409 18.997 1.00 95.88 87 LYS A N 1
ATOM 663 C CA . LYS A 1 87 ? -1.175 8.295 18.696 1.00 95.88 87 LYS A CA 1
ATOM 664 C C . LYS A 1 87 ? 0.045 7.580 18.099 1.00 95.88 87 LYS A C 1
ATOM 666 O O . LYS A 1 87 ? 0.707 8.080 17.204 1.00 95.88 87 LYS A O 1
ATOM 671 N N . ARG A 1 88 ? 0.345 6.366 18.574 1.00 94.69 88 ARG A N 1
ATOM 672 C CA . ARG A 1 88 ? 1.469 5.549 18.071 1.00 94.69 88 ARG A CA 1
ATOM 673 C C . ARG A 1 88 ? 1.267 4.987 16.655 1.00 94.69 88 ARG A C 1
ATOM 675 O O . ARG A 1 88 ? 2.220 4.494 16.071 1.00 94.69 88 ARG A O 1
ATOM 682 N N . GLN A 1 89 ? 0.029 4.936 16.173 1.00 96.50 89 GLN A N 1
ATOM 683 C CA . GLN A 1 89 ? -0.346 4.433 14.850 1.00 96.50 89 GLN A CA 1
ATOM 684 C C . GLN A 1 89 ? -0.369 5.565 13.820 1.00 96.50 89 GLN A C 1
ATOM 686 O O . GLN A 1 89 ? -0.068 5.304 12.662 1.00 96.50 89 GLN A O 1
ATOM 691 N N . GLU A 1 90 ? -0.677 6.797 14.241 1.00 96.00 90 GLU A N 1
ATOM 692 C CA . GLU A 1 90 ? -0.761 7.982 13.373 1.00 96.00 90 GLU A CA 1
ATOM 693 C C . GLU A 1 90 ? 0.517 8.180 12.551 1.00 96.00 90 GLU A C 1
ATOM 695 O O . GLU A 1 90 ? 0.453 8.184 11.326 1.00 96.00 90 GLU A O 1
ATOM 700 N N . SER A 1 91 ? 1.686 8.215 13.198 1.00 95.56 91 SER A N 1
ATOM 701 C CA . SER A 1 91 ? 2.966 8.424 12.502 1.00 95.56 91 SER A CA 1
ATOM 702 C C . SER A 1 91 ? 3.335 7.295 11.535 1.00 95.56 91 SER A C 1
ATOM 704 O O . SER A 1 91 ? 3.996 7.528 10.525 1.00 95.56 91 SER A O 1
ATOM 706 N N . ILE A 1 92 ? 2.912 6.060 11.823 1.00 96.44 92 ILE A N 1
ATOM 707 C CA . ILE A 1 92 ? 3.149 4.909 10.941 1.00 96.44 92 ILE A CA 1
ATOM 708 C C . ILE A 1 92 ? 2.233 4.987 9.723 1.00 96.44 92 ILE A C 1
ATOM 710 O O . ILE A 1 92 ? 2.655 4.696 8.605 1.00 96.44 92 ILE A O 1
ATOM 714 N N . VAL A 1 93 ? 0.973 5.363 9.937 1.00 96.50 93 VAL A N 1
ATOM 715 C CA . VAL A 1 93 ? 0.006 5.542 8.857 1.00 96.50 93 VAL A CA 1
ATOM 716 C C . VAL A 1 93 ? 0.415 6.700 7.956 1.00 96.50 93 VAL A C 1
ATOM 718 O O . VAL A 1 93 ? 0.357 6.547 6.743 1.00 96.50 93 VAL A O 1
ATOM 721 N N . GLU A 1 94 ? 0.889 7.810 8.517 1.00 96.31 94 GLU A N 1
ATOM 722 C CA . GLU A 1 94 ? 1.394 8.949 7.747 1.00 96.31 94 GLU A CA 1
ATOM 723 C C . GLU A 1 94 ? 2.548 8.539 6.819 1.00 96.31 94 GLU A C 1
ATOM 725 O O . GLU A 1 94 ? 2.475 8.767 5.612 1.00 96.31 94 GLU A O 1
ATOM 730 N N . GLN A 1 95 ? 3.542 7.812 7.341 1.00 96.00 95 GLN A N 1
ATOM 731 C CA . GLN A 1 95 ? 4.628 7.251 6.525 1.00 96.00 95 GLN A CA 1
ATOM 732 C C . GLN A 1 95 ? 4.104 6.289 5.452 1.00 96.00 95 GLN A C 1
ATOM 734 O O . GLN A 1 95 ? 4.556 6.304 4.307 1.00 96.00 95 GLN A O 1
ATOM 739 N N . ALA A 1 96 ? 3.128 5.444 5.791 1.00 96.00 96 ALA A N 1
ATOM 740 C CA . ALA A 1 96 ? 2.535 4.524 4.828 1.00 96.00 96 ALA A CA 1
ATOM 741 C C . ALA A 1 96 ? 1.797 5.264 3.702 1.00 96.00 96 ALA A C 1
ATOM 743 O O . ALA A 1 96 ? 1.923 4.871 2.543 1.00 96.00 96 ALA A O 1
ATOM 744 N N . LEU A 1 97 ? 1.067 6.337 4.019 1.00 95.69 97 LEU A N 1
ATOM 745 C CA . LEU A 1 97 ? 0.395 7.191 3.038 1.00 95.69 97 LEU A CA 1
ATOM 746 C C . LEU A 1 97 ? 1.407 7.910 2.145 1.00 95.69 97 LEU A C 1
ATOM 748 O O . LEU A 1 97 ? 1.220 7.946 0.930 1.00 95.69 97 LEU A O 1
ATOM 752 N N . GLU A 1 98 ? 2.501 8.421 2.708 1.00 95.25 98 GLU A N 1
ATOM 753 C CA . GLU A 1 98 ? 3.594 9.010 1.929 1.00 95.25 98 GLU A CA 1
ATOM 754 C C . GLU A 1 98 ? 4.177 7.990 0.937 1.00 95.25 98 GLU A C 1
ATOM 756 O O . GLU A 1 98 ? 4.263 8.258 -0.266 1.00 95.25 98 GLU A O 1
ATOM 761 N N . HIS A 1 99 ? 4.487 6.779 1.405 1.00 92.88 99 HIS A N 1
ATOM 762 C CA . HIS A 1 99 ? 4.957 5.696 0.543 1.00 92.88 99 HIS A CA 1
ATOM 763 C C . HIS A 1 99 ? 3.917 5.277 -0.502 1.00 92.88 99 HIS A C 1
ATOM 765 O O . HIS A 1 99 ? 4.274 5.044 -1.651 1.00 92.88 99 HIS A O 1
ATOM 771 N N . LEU A 1 100 ? 2.626 5.220 -0.186 1.00 91.06 100 LEU A N 1
ATOM 772 C CA . LEU A 1 100 ? 1.592 4.908 -1.180 1.00 91.06 100 LEU A CA 1
ATOM 773 C C . LEU A 1 100 ? 1.441 6.030 -2.223 1.00 91.06 100 LEU A C 1
ATOM 775 O O . LEU A 1 100 ? 1.271 5.757 -3.418 1.00 91.06 100 LEU A O 1
ATOM 779 N N . ASN A 1 101 ? 1.582 7.290 -1.814 1.00 89.50 101 ASN A N 1
ATOM 780 C CA . ASN A 1 101 ? 1.505 8.449 -2.702 1.00 89.50 101 ASN A CA 1
ATOM 781 C C . ASN A 1 101 ? 2.724 8.562 -3.635 1.00 89.50 101 ASN A C 1
ATOM 783 O O . ASN A 1 101 ? 2.584 8.902 -4.818 1.00 89.50 101 ASN A O 1
ATOM 787 N N . ASN A 1 102 ? 3.908 8.213 -3.143 1.00 86.94 102 ASN A N 1
ATOM 788 C CA . ASN A 1 102 ? 5.143 8.282 -3.918 1.00 86.94 102 ASN A CA 1
ATOM 789 C C . ASN A 1 102 ? 5.408 6.985 -4.679 1.00 86.94 102 ASN A C 1
ATOM 791 O O . ASN A 1 102 ? 5.678 7.004 -5.880 1.00 86.94 102 ASN A O 1
ATOM 795 N N . GLU A 1 103 ? 5.243 5.850 -4.013 1.00 83.88 103 GLU A N 1
ATOM 796 C CA . GLU A 1 103 ? 5.698 4.558 -4.496 1.00 83.88 103 GLU A CA 1
ATOM 797 C C . GLU A 1 103 ? 4.597 3.638 -5.020 1.00 83.88 103 GLU A C 1
ATOM 799 O O . GLU A 1 103 ? 4.928 2.695 -5.742 1.00 83.88 103 GLU A O 1
ATOM 804 N N . ARG A 1 104 ? 3.322 3.930 -4.717 1.00 85.50 104 ARG A N 1
ATOM 805 C CA . ARG A 1 104 ? 2.144 3.069 -4.981 1.00 85.50 104 ARG A CA 1
ATOM 806 C C . ARG A 1 104 ? 2.183 1.719 -4.266 1.00 85.50 104 ARG A C 1
ATOM 808 O O . ARG A 1 104 ? 1.405 0.825 -4.577 1.00 85.50 104 ARG A O 1
ATOM 815 N N . THR A 1 105 ? 3.077 1.575 -3.296 1.00 87.06 105 THR A N 1
ATOM 816 C CA . THR A 1 105 ? 3.200 0.393 -2.449 1.00 87.06 105 THR A CA 1
ATOM 817 C C . THR A 1 105 ? 3.743 0.809 -1.090 1.00 87.06 105 THR A C 1
ATOM 819 O O . THR A 1 105 ? 4.572 1.711 -1.001 1.00 87.06 105 THR A O 1
ATOM 822 N N . ALA A 1 106 ? 3.305 0.131 -0.036 1.00 91.50 106 ALA A N 1
ATOM 823 C CA . ALA A 1 106 ? 3.847 0.285 1.306 1.00 91.50 106 ALA A CA 1
ATOM 824 C C . ALA A 1 106 ? 3.880 -1.078 1.998 1.00 91.50 106 ALA A C 1
ATOM 826 O O . ALA A 1 106 ? 3.014 -1.924 1.770 1.00 91.50 106 ALA A O 1
ATOM 827 N N . VAL A 1 107 ? 4.883 -1.291 2.850 1.00 92.00 107 VAL A N 1
ATOM 828 C CA . VAL A 1 107 ? 5.030 -2.519 3.637 1.00 92.00 107 VAL A CA 1
ATOM 829 C C . VAL A 1 107 ? 4.952 -2.161 5.112 1.00 92.00 107 VAL A C 1
ATOM 831 O O . VAL A 1 107 ? 5.801 -1.450 5.639 1.00 92.00 107 VAL A O 1
ATOM 834 N N . LEU A 1 108 ? 3.932 -2.682 5.790 1.00 91.94 108 LEU A N 1
ATOM 835 C CA . LEU A 1 108 ? 3.719 -2.465 7.218 1.00 91.94 108 LEU A CA 1
ATOM 836 C C . LEU A 1 108 ? 4.323 -3.619 8.024 1.00 91.94 108 LEU A C 1
ATOM 838 O O . LEU A 1 108 ? 3.661 -4.626 8.283 1.00 91.94 108 LEU A O 1
ATOM 842 N N . ASN A 1 109 ? 5.578 -3.470 8.447 1.00 93.31 109 ASN A N 1
ATOM 843 C CA . ASN A 1 109 ? 6.226 -4.442 9.327 1.00 93.31 109 ASN A CA 1
ATOM 844 C C . ASN A 1 109 ? 5.925 -4.129 10.799 1.00 93.31 109 ASN A C 1
ATOM 846 O O . ASN A 1 109 ? 6.639 -3.373 11.455 1.00 93.31 109 ASN A O 1
ATOM 850 N N . LEU A 1 110 ? 4.839 -4.699 11.316 1.00 93.56 110 LEU A N 1
ATOM 851 C CA . LEU A 1 110 ? 4.380 -4.455 12.680 1.00 93.56 110 LEU A CA 1
ATOM 852 C C . LEU A 1 110 ? 4.199 -5.756 13.451 1.00 93.56 110 LEU A C 1
ATOM 854 O O . LEU A 1 110 ? 3.725 -6.759 12.912 1.00 93.56 110 LEU A O 1
ATOM 858 N N . ARG A 1 111 ? 4.456 -5.711 14.760 1.00 93.44 111 ARG A N 1
ATOM 859 C CA . ARG A 1 111 ? 4.206 -6.838 15.671 1.00 93.44 111 ARG A CA 1
ATOM 860 C C . ARG A 1 111 ? 2.714 -7.219 15.747 1.00 93.44 111 ARG A C 1
ATOM 862 O O . ARG A 1 111 ? 1.844 -6.389 15.447 1.00 93.44 111 ARG A O 1
ATOM 869 N N . PRO A 1 112 ? 2.368 -8.469 16.102 1.00 91.12 112 PRO A N 1
ATOM 870 C CA . PRO A 1 112 ? 0.984 -8.867 16.385 1.00 91.12 112 PRO A CA 1
ATOM 871 C C . PRO A 1 112 ? 0.320 -7.959 17.435 1.00 91.12 112 PRO A C 1
ATOM 873 O O . PRO A 1 112 ? 1.003 -7.373 18.272 1.00 91.12 112 PRO A O 1
ATOM 876 N N . GLY A 1 113 ? -1.000 -7.772 17.350 1.00 89.44 113 GLY A N 1
ATOM 877 C CA . GLY A 1 113 ? -1.756 -6.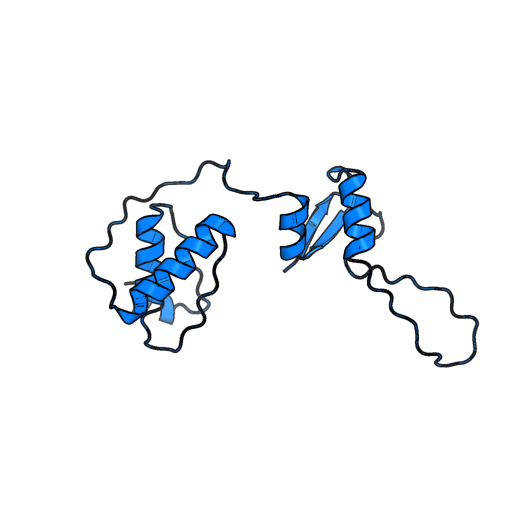921 18.284 1.00 89.44 113 GLY A CA 1
ATOM 878 C C . GLY A 1 113 ? -1.517 -5.406 18.164 1.00 89.44 113 GLY A C 1
ATOM 879 O O . GLY A 1 113 ? -2.165 -4.631 18.857 1.00 89.44 113 GLY A O 1
ATOM 880 N N . PHE A 1 114 ? -0.634 -4.939 17.269 1.00 93.56 114 PHE A N 1
ATOM 881 C CA . PHE A 1 114 ? -0.385 -3.498 17.093 1.00 93.56 114 PHE A CA 1
ATOM 882 C C . PHE A 1 114 ? -1.564 -2.737 16.449 1.00 93.56 114 PHE A C 1
ATOM 884 O O . PHE A 1 114 ? -1.610 -1.510 16.505 1.00 93.56 114 PHE A O 1
ATOM 891 N N . GLY A 1 115 ? -2.525 -3.455 15.861 1.00 92.31 115 GLY A N 1
ATOM 892 C CA . GLY A 1 115 ? -3.663 -2.870 15.145 1.00 92.31 115 GLY A CA 1
ATOM 893 C C . GLY A 1 115 ? -3.444 -2.736 13.638 1.00 92.31 115 GLY A C 1
ATOM 894 O O . GLY A 1 115 ? -3.967 -1.807 13.034 1.00 92.31 115 GLY A O 1
ATOM 895 N N . LYS A 1 116 ? -2.691 -3.667 13.028 1.00 92.56 116 LYS A N 1
ATOM 896 C CA . LYS A 1 116 ? -2.458 -3.719 11.571 1.00 92.56 116 LYS A CA 1
ATOM 897 C C . LYS A 1 116 ? -3.758 -3.607 10.772 1.00 92.56 116 LYS A C 1
ATOM 899 O O . LYS A 1 116 ? -3.814 -2.833 9.827 1.00 92.56 116 LYS A O 1
ATOM 904 N N . THR A 1 117 ? -4.795 -4.328 11.196 1.00 91.56 117 THR A N 1
ATOM 905 C CA . THR A 1 117 ? -6.084 -4.344 10.504 1.00 91.56 117 THR A CA 1
ATOM 906 C C . THR A 1 117 ? -6.815 -3.005 10.578 1.00 91.56 117 THR A C 1
ATOM 908 O O . THR A 1 117 ? -7.276 -2.497 9.564 1.00 91.56 117 THR A O 1
ATOM 911 N N . ILE A 1 118 ? -6.865 -2.382 11.760 1.00 93.31 118 ILE A N 1
ATOM 912 C CA . ILE A 1 118 ? -7.497 -1.064 11.933 1.00 93.31 118 ILE A CA 1
ATOM 913 C C . ILE A 1 118 ? -6.778 -0.022 11.074 1.00 93.31 118 ILE A C 1
ATOM 915 O O . ILE A 1 118 ? -7.421 0.757 10.379 1.00 93.31 118 ILE A O 1
ATOM 919 N N . MET A 1 119 ? -5.444 -0.048 11.065 1.00 94.69 119 MET A N 1
ATOM 920 C CA . MET A 1 119 ? -4.654 0.837 10.214 1.00 94.69 119 MET A CA 1
ATOM 921 C C . MET A 1 119 ? -4.909 0.602 8.720 1.00 94.69 119 MET A C 1
ATOM 923 O O . MET A 1 119 ? -5.032 1.571 7.978 1.00 94.69 119 MET A O 1
ATOM 927 N N . SER A 1 120 ? -5.009 -0.652 8.259 1.00 92.88 120 SER A N 1
ATOM 928 C CA . SER A 1 120 ? -5.300 -0.929 6.845 1.00 92.88 120 SER A CA 1
ATOM 929 C C . SER A 1 120 ? -6.704 -0.477 6.442 1.00 92.88 120 SER A C 1
ATOM 931 O O . SER A 1 120 ? -6.870 0.056 5.348 1.00 92.88 120 SER A O 1
ATOM 933 N N . ILE A 1 121 ? -7.695 -0.629 7.331 1.00 92.19 121 ILE A N 1
ATOM 934 C CA . ILE A 1 121 ? -9.062 -0.129 7.114 1.00 92.19 121 ILE A CA 1
ATOM 935 C C . ILE A 1 121 ? -9.057 1.403 7.057 1.00 92.19 121 ILE A C 1
ATOM 937 O O . ILE A 1 121 ? -9.638 1.982 6.143 1.00 92.19 121 ILE A O 1
ATOM 941 N N . TYR A 1 122 ? -8.350 2.063 7.978 1.00 94.69 122 TYR A N 1
ATOM 942 C CA . TYR A 1 122 ? -8.204 3.517 7.975 1.00 94.69 122 TYR A CA 1
ATOM 943 C C . TYR A 1 122 ? -7.575 4.023 6.668 1.00 94.69 122 TYR A C 1
ATOM 945 O O . TYR A 1 122 ? -8.145 4.888 6.007 1.00 94.69 122 TYR A O 1
ATOM 953 N N . ILE A 1 123 ? -6.453 3.436 6.239 1.00 94.50 123 ILE A N 1
ATOM 954 C CA . ILE A 1 123 ? -5.791 3.799 4.975 1.00 94.50 123 ILE A CA 1
ATOM 955 C C . ILE A 1 123 ? -6.740 3.593 3.784 1.00 94.50 123 ILE A C 1
ATOM 957 O O . ILE A 1 123 ? -6.876 4.484 2.949 1.00 94.50 123 ILE A O 1
ATOM 961 N N . SER A 1 124 ? -7.432 2.452 3.718 1.00 92.75 124 SER A N 1
ATOM 962 C CA . SER A 1 124 ? -8.418 2.164 2.666 1.00 92.75 124 SER A CA 1
ATOM 963 C C . SER A 1 124 ? -9.539 3.215 2.624 1.00 92.75 124 SER A C 1
ATOM 965 O O . SER A 1 124 ? -9.861 3.732 1.551 1.00 92.75 124 SER A O 1
ATOM 967 N N . SER A 1 125 ? -10.055 3.619 3.790 1.00 93.56 125 SER A N 1
ATOM 968 C CA . SER A 1 125 ? -11.104 4.641 3.901 1.00 93.56 125 SER A CA 1
ATOM 969 C C . SER A 1 125 ? -10.662 6.032 3.430 1.00 93.56 125 SER A C 1
ATOM 971 O O . SER A 1 125 ? -11.482 6.783 2.907 1.00 93.56 125 SER A O 1
ATOM 973 N N . ILE A 1 126 ? -9.370 6.367 3.551 1.00 93.31 126 ILE A N 1
ATOM 974 C CA . ILE A 1 126 ? -8.813 7.624 3.028 1.00 93.31 126 ILE A CA 1
ATOM 975 C C . ILE A 1 126 ? -8.837 7.625 1.500 1.00 93.31 126 ILE A C 1
ATOM 977 O O . ILE A 1 126 ? -9.237 8.619 0.895 1.00 93.31 126 ILE A O 1
ATOM 981 N N . TYR A 1 127 ? -8.421 6.520 0.875 1.00 90.19 127 TYR A N 1
ATOM 982 C CA . TYR A 1 127 ? -8.376 6.425 -0.584 1.00 90.19 127 TYR A CA 1
ATOM 983 C C . TYR A 1 127 ? -9.766 6.322 -1.218 1.00 90.19 127 TYR A C 1
ATOM 985 O O . TYR A 1 127 ? -9.918 6.714 -2.372 1.00 90.19 127 TYR A O 1
ATOM 993 N N . LYS A 1 128 ? -10.777 5.832 -0.483 1.00 90.81 128 LYS A N 1
ATOM 994 C CA . LYS A 1 128 ? -12.162 5.677 -0.976 1.00 90.81 128 LYS A CA 1
ATOM 995 C C . LYS A 1 128 ? -12.238 4.880 -2.281 1.00 90.81 128 LYS A C 1
ATOM 997 O O . LYS A 1 128 ? -13.051 5.163 -3.161 1.00 90.81 128 LYS A O 1
ATOM 1002 N N . LEU A 1 129 ? -11.371 3.879 -2.405 1.00 89.75 129 LEU A N 1
ATOM 1003 C CA . LEU A 1 129 ? -11.317 2.961 -3.538 1.00 89.75 129 LEU A CA 1
ATOM 1004 C C . LEU A 1 129 ? -11.816 1.584 -3.117 1.00 89.75 129 LEU A C 1
ATOM 1006 O O . LEU A 1 129 ? -11.601 1.150 -1.979 1.00 89.75 129 LEU A O 1
ATOM 1010 N N . LEU A 1 130 ? -12.424 0.866 -4.060 1.00 90.56 130 LEU A N 1
ATOM 1011 C CA . LEU A 1 130 ? -12.754 -0.540 -3.879 1.00 90.56 130 LEU A CA 1
ATOM 1012 C C . LEU A 1 130 ? -11.479 -1.318 -3.522 1.00 90.56 130 LEU A C 1
ATOM 1014 O O . LEU A 1 130 ? -10.551 -1.429 -4.321 1.00 90.56 130 LEU A O 1
ATOM 1018 N N . THR A 1 131 ? -11.431 -1.841 -2.298 1.00 90.44 131 THR A N 1
ATOM 1019 C CA . THR A 1 131 ? -10.228 -2.460 -1.735 1.00 90.44 131 THR A CA 1
ATOM 1020 C C . THR A 1 131 ? -10.384 -3.977 -1.695 1.00 90.44 131 THR A C 1
ATOM 1022 O O . THR A 1 131 ? -11.291 -4.497 -1.051 1.00 90.44 131 THR A O 1
ATOM 1025 N N . LEU A 1 132 ? -9.475 -4.695 -2.359 1.00 90.81 132 LEU A N 1
ATOM 1026 C CA . LEU A 1 132 ? -9.374 -6.152 -2.277 1.00 90.81 132 LEU A CA 1
ATOM 1027 C C . LEU A 1 132 ? -8.430 -6.542 -1.137 1.00 90.81 132 LEU A C 1
ATOM 1029 O O . LEU A 1 132 ? -7.246 -6.205 -1.167 1.00 90.81 132 LEU A O 1
ATOM 1033 N N . VAL A 1 133 ? -8.936 -7.301 -0.167 1.00 89.44 133 VAL A N 1
ATOM 1034 C CA . VAL A 1 133 ? -8.116 -7.869 0.908 1.00 89.44 133 VAL A CA 1
ATOM 1035 C C . VAL A 1 133 ? -7.900 -9.353 0.651 1.00 89.44 133 VAL A C 1
ATOM 1037 O O . VAL A 1 133 ? -8.852 -10.115 0.507 1.00 89.44 133 VAL A O 1
ATOM 1040 N N . ILE A 1 134 ? -6.633 -9.758 0.589 1.00 90.12 134 ILE A N 1
ATOM 1041 C CA . ILE A 1 134 ? -6.229 -11.147 0.370 1.00 90.12 134 ILE A CA 1
ATOM 1042 C C . ILE A 1 134 ? -5.629 -11.675 1.668 1.00 90.12 134 ILE A C 1
ATOM 1044 O O . ILE A 1 134 ? -4.656 -11.123 2.183 1.00 90.12 134 ILE A O 1
ATOM 1048 N N . VAL A 1 135 ? -6.190 -12.768 2.175 1.00 88.19 135 VAL A N 1
ATOM 1049 C CA . VAL A 1 135 ? -5.662 -13.509 3.324 1.00 88.19 135 VAL A CA 1
ATOM 1050 C C . VAL A 1 135 ? -5.463 -14.973 2.946 1.00 88.19 135 VAL A C 1
ATOM 1052 O O . VAL A 1 135 ? -6.097 -15.471 2.020 1.00 88.19 135 VAL A O 1
ATOM 1055 N N . HIS A 1 136 ? -4.574 -15.666 3.655 1.00 87.81 136 HIS A N 1
ATOM 1056 C CA . HIS A 1 136 ? -4.275 -17.074 3.382 1.00 87.81 136 HIS A CA 1
ATOM 1057 C C . HIS A 1 136 ? -5.240 -18.052 4.074 1.00 87.81 136 HIS A C 1
ATOM 1059 O O . HIS A 1 136 ? -5.317 -19.204 3.664 1.00 87.81 136 HIS A O 1
ATOM 1065 N N . ASP A 1 137 ? -5.951 -17.610 5.117 1.00 85.88 137 ASP A N 1
ATOM 1066 C CA . ASP A 1 137 ? -6.859 -18.440 5.911 1.00 85.88 137 ASP A CA 1
ATOM 1067 C C . ASP A 1 137 ? -8.172 -17.694 6.199 1.00 85.88 137 ASP A C 1
ATOM 1069 O O . ASP A 1 137 ? -8.186 -16.528 6.600 1.00 85.88 137 ASP A O 1
ATOM 1073 N N . SER A 1 138 ? -9.277 -18.413 6.017 1.00 78.50 138 SER A N 1
ATOM 1074 C CA . SER A 1 138 ? -10.647 -18.042 6.375 1.00 78.50 138 SER A CA 1
ATOM 1075 C C . SER A 1 138 ? -10.833 -17.595 7.832 1.00 78.50 138 SER A C 1
ATOM 1077 O O . SER A 1 138 ? -11.655 -16.718 8.101 1.00 78.50 138 SER A O 1
ATOM 1079 N N . THR A 1 139 ? -10.055 -18.129 8.778 1.00 78.44 139 THR A N 1
ATOM 1080 C CA . THR A 1 139 ? -10.152 -17.742 10.198 1.00 78.44 139 THR A CA 1
ATOM 1081 C C . THR A 1 139 ? -9.795 -16.269 10.425 1.00 78.44 139 THR A C 1
ATOM 1083 O O . THR A 1 139 ? -10.372 -15.613 11.294 1.00 78.44 139 THR A O 1
ATOM 1086 N N . LEU A 1 140 ? -8.893 -15.719 9.605 1.00 75.12 140 LEU A N 1
ATOM 1087 C CA . LEU A 1 140 ? -8.485 -14.314 9.657 1.00 75.12 140 LEU A CA 1
ATOM 1088 C C . LEU A 1 140 ? -9.539 -13.374 9.072 1.00 75.12 140 LEU A C 1
ATOM 1090 O O . LEU A 1 140 ? -9.643 -12.238 9.527 1.00 75.12 140 LEU A O 1
ATOM 1094 N N . LEU A 1 141 ? -10.322 -13.836 8.094 1.00 75.19 141 LEU A N 1
ATOM 1095 C CA . LEU A 1 141 ? -11.457 -13.072 7.569 1.00 75.19 141 LEU A CA 1
ATOM 1096 C C . LEU A 1 141 ? -12.537 -12.931 8.639 1.00 75.19 141 LEU A C 1
ATOM 1098 O O . LEU A 1 141 ? -12.954 -11.816 8.940 1.00 75.19 141 LEU A O 1
ATOM 1102 N N . ASN A 1 142 ? -12.914 -14.049 9.260 1.00 72.94 142 ASN A N 1
ATOM 1103 C CA . ASN A 1 142 ? -14.016 -14.083 10.222 1.00 72.94 142 ASN A CA 1
ATOM 1104 C C . ASN A 1 142 ? -13.725 -13.296 11.507 1.00 72.94 142 ASN A C 1
ATOM 1106 O O . ASN A 1 142 ? -14.640 -12.711 12.069 1.00 72.94 142 ASN A O 1
ATOM 1110 N N . ASN A 1 143 ? -12.469 -13.272 11.966 1.00 65.62 143 ASN A N 1
ATOM 1111 C CA . ASN A 1 143 ? -12.093 -12.604 13.219 1.00 65.62 143 ASN A CA 1
ATOM 1112 C C . ASN A 1 143 ? -11.438 -11.229 13.018 1.00 65.62 143 ASN A C 1
ATOM 1114 O O . ASN A 1 143 ? -11.233 -10.499 13.986 1.00 65.62 143 ASN A O 1
ATOM 1118 N N . GLY A 1 144 ? -10.996 -10.917 11.797 1.00 59.50 144 GLY A N 1
ATOM 1119 C CA . GLY A 1 144 ? -10.171 -9.744 11.513 1.00 59.50 144 GLY A CA 1
ATOM 1120 C C . GLY A 1 144 ? -10.866 -8.652 10.711 1.00 59.50 144 GLY A C 1
ATOM 1121 O O . GLY A 1 144 ? -10.404 -7.517 10.766 1.00 59.50 144 GLY A O 1
ATOM 1122 N N . MET A 1 145 ? -11.926 -8.961 9.961 1.00 56.88 145 MET A N 1
ATOM 1123 C CA . MET A 1 145 ? -12.560 -8.014 9.031 1.00 56.88 145 MET A CA 1
ATOM 1124 C C . MET A 1 145 ? -14.055 -7.778 9.276 1.00 56.88 145 MET A C 1
ATOM 1126 O O . MET A 1 145 ? -14.661 -7.015 8.523 1.00 56.88 145 MET A O 1
ATOM 1130 N N . ILE A 1 146 ? -14.630 -8.405 10.305 1.00 40.53 146 ILE A N 1
ATOM 1131 C CA . ILE A 1 146 ? -16.033 -8.256 10.715 1.00 40.53 146 ILE A CA 1
ATOM 1132 C C . ILE A 1 146 ? -16.071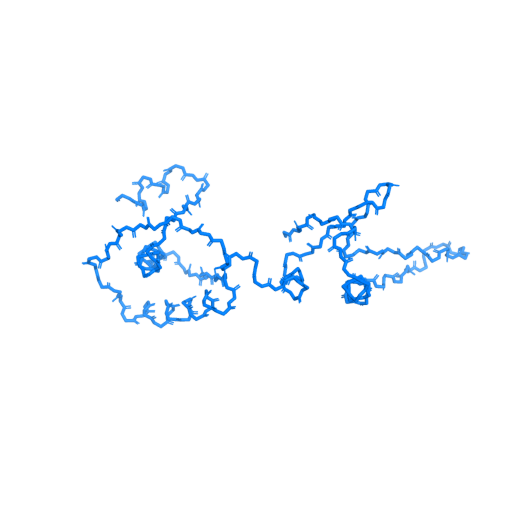 -7.725 12.145 1.00 40.53 146 ILE A C 1
ATOM 1134 O O . ILE A 1 146 ? -15.299 -8.255 12.977 1.00 40.53 146 ILE A O 1
#